Protein AF-A0A1M3QKT6-F1 (afdb_monomer)

Foldseek 3Di:
DPVVVVVVVVVVVVVVVVVVVVVVVVVVVVVVVVVVVVVVVVVVVVVVVVVVVVVPDDDPDPDWDKFKKKWKAFDQCPVDDDQQRIAMDDPPDDPVLRVVRRPDPDPVSNVVSCVVVQKDFDDWDWDQDPRGIMIITMIMHTDD

Secondary structure (DSSP, 8-state):
--HHHHHHHHHHHHHHHHHHHHHHHHHHHHHHHHHHHHHHHHHHHHHHHHHHHHHT----S---EEEEEEEEEETTGGGSS----EEEE-TTS-HHHHHHHHT-SSHHHHHHHHHHTT-EEEEEEEEE-SS-EEEEEEEEEEE-

pLDDT: mean 75.34, std 16.69, range [42.75, 96.06]

Mean predicted aligned error: 16.98 Å

Nearest PDB structures (foldseek):
  6s4l-assembly1_D  TM=6.767E-01  e=3.612E-03  Homo sapiens
  6s4l-assembly1_C  TM=7.226E-01  e=7.365E-03  Homo sapiens
  6s4l-assembly1_A  TM=6.780E-01  e=6.540E-03  Homo sapiens
  6s4l-assembly1_E  TM=5.971E-01  e=4.580E-03  Homo sapiens
  6qzl-assembly1_E  TM=7.008E-01  e=1.593E-02  Homo sapiens

Radius of gyration: 28.53 Å; Cα contacts (8 Å, |Δi|>4): 141; chains: 1; bounding box: 51×21×92 Å

Solvent-accessible surface area (backbone atoms only — not comparable to full-atom values): 8310 Å² total; per-residue (Å²): 132,63,71,69,58,58,52,51,54,51,52,53,52,54,52,54,52,53,54,50,52,52,52,52,51,53,51,54,51,53,51,52,53,52,52,53,53,50,54,53,52,54,55,52,53,52,55,53,52,54,53,54,65,64,67,73,63,81,77,88,64,77,91,73,42,72,49,64,34,40,38,41,38,47,78,44,55,85,86,58,95,62,90,66,54,32,45,60,53,44,94,88,55,54,70,67,55,40,54,50,34,33,68,42,91,48,71,68,58,31,51,49,57,42,37,76,74,56,39,41,84,75,50,75,48,75,49,80,56,97,72,35,41,41,36,45,36,36,29,38,29,82,44,137

Sequence (144 aa):
MNPSTAAYIIFRKIKSIIELKLKLLLFNMKKKIAIVALVAAVSVTVMFTLAQTAGNRTPASGNKKFVYALLYFHDQWDIIGRPQNMWVNSAYISDELKAKVKNCKDTDDALNALGAEGWELVSVINERTASGTEYDHYLKKAVN

Structure (mmCIF, N/CA/C/O backbone):
data_AF-A0A1M3QKT6-F1
#
_entry.id   AF-A0A1M3QKT6-F1
#
loop_
_atom_site.group_PDB
_atom_site.id
_atom_site.type_symbol
_atom_site.label_atom_id
_atom_site.label_alt_id
_atom_site.label_comp_id
_atom_site.label_asym_id
_atom_site.label_entity_id
_atom_site.label_seq_id
_atom_site.pdbx_PDB_ins_code
_atom_site.Cartn_x
_atom_site.Cartn_y
_atom_site.Cartn_z
_atom_site.occupancy
_atom_site.B_iso_or_equiv
_atom_site.auth_seq_id
_atom_site.auth_comp_id
_atom_site.auth_asym_id
_atom_site.auth_atom_id
_atom_site.pdbx_PDB_model_num
ATOM 1 N N . MET A 1 1 ? 21.428 3.597 -73.794 1.00 54.97 1 MET A N 1
ATOM 2 C CA . MET A 1 1 ? 20.411 3.985 -72.786 1.00 54.97 1 MET A CA 1
ATOM 3 C C . MET A 1 1 ? 20.698 5.418 -72.369 1.00 54.97 1 MET A C 1
ATOM 5 O O . MET A 1 1 ? 21.834 5.696 -72.016 1.00 54.97 1 MET A O 1
ATOM 9 N N . ASN A 1 2 ? 19.727 6.328 -72.481 1.00 56.00 2 ASN A N 1
ATOM 10 C CA . ASN A 1 2 ? 19.944 7.744 -72.176 1.00 56.00 2 ASN A CA 1
ATOM 11 C C . ASN A 1 2 ? 20.096 7.904 -70.643 1.00 56.00 2 ASN A C 1
ATOM 13 O O . ASN A 1 2 ? 19.234 7.394 -69.919 1.00 56.00 2 ASN A O 1
ATOM 17 N N . PRO A 1 3 ? 21.149 8.554 -70.110 1.00 58.31 3 PRO A N 1
ATOM 18 C CA . PRO A 1 3 ? 21.399 8.649 -68.662 1.00 58.31 3 PRO A CA 1
ATOM 19 C C . PRO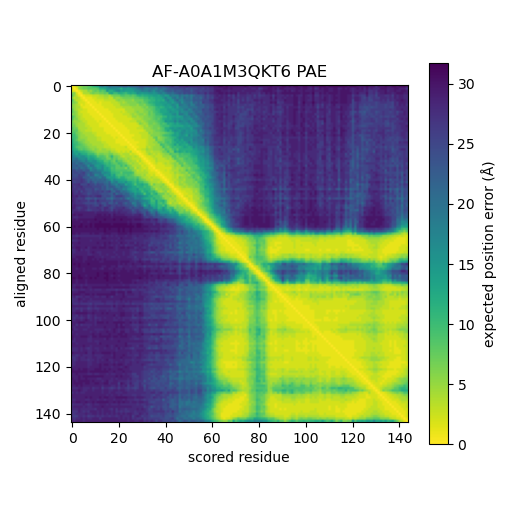 A 1 3 ? 20.219 9.236 -67.864 1.00 58.31 3 PRO A C 1
ATOM 21 O O . PRO A 1 3 ? 19.987 8.852 -66.718 1.00 58.31 3 PRO A O 1
ATOM 24 N N . SER A 1 4 ? 19.399 10.074 -68.503 1.00 66.31 4 SER A N 1
ATOM 25 C CA . SER A 1 4 ? 18.145 10.609 -67.952 1.00 66.31 4 SER A CA 1
ATOM 26 C C . SER A 1 4 ? 17.107 9.520 -67.611 1.00 66.31 4 SER A C 1
ATOM 28 O O . SER A 1 4 ? 16.436 9.591 -66.581 1.00 66.31 4 SER A O 1
ATOM 30 N N . THR A 1 5 ? 17.013 8.455 -68.413 1.00 70.56 5 THR A N 1
ATOM 31 C CA . THR A 1 5 ? 16.042 7.366 -68.209 1.00 70.56 5 THR A CA 1
ATOM 32 C C . THR A 1 5 ? 16.431 6.469 -67.031 1.00 70.56 5 THR A C 1
ATOM 34 O O . THR A 1 5 ? 15.567 6.049 -66.262 1.00 70.56 5 THR A O 1
ATOM 37 N N . ALA A 1 6 ? 17.728 6.208 -66.844 1.00 71.50 6 ALA A N 1
ATOM 38 C CA . ALA A 1 6 ? 18.227 5.424 -65.713 1.00 71.50 6 ALA A CA 1
ATOM 39 C C . ALA A 1 6 ? 18.028 6.167 -64.379 1.00 71.50 6 ALA A C 1
ATOM 41 O O . ALA A 1 6 ? 17.530 5.583 -63.415 1.00 71.50 6 ALA A O 1
ATOM 42 N N . ALA A 1 7 ? 18.322 7.472 -64.350 1.00 73.31 7 ALA A N 1
ATOM 43 C CA . ALA A 1 7 ? 18.084 8.324 -63.186 1.00 73.31 7 ALA A CA 1
ATOM 44 C C . ALA A 1 7 ? 16.591 8.394 -62.812 1.00 73.31 7 ALA A C 1
ATOM 46 O O . ALA A 1 7 ? 16.236 8.275 -61.639 1.00 73.31 7 ALA A O 1
ATOM 47 N N . TYR A 1 8 ? 15.706 8.493 -63.808 1.00 77.06 8 TYR A N 1
ATOM 48 C CA . TYR A 1 8 ? 14.257 8.489 -63.600 1.00 77.06 8 TYR A CA 1
ATOM 49 C C . TYR A 1 8 ? 13.743 7.172 -62.988 1.00 77.06 8 TYR A C 1
ATOM 51 O O . TYR A 1 8 ? 12.930 7.187 -62.060 1.00 77.06 8 TYR A O 1
ATOM 59 N N . ILE A 1 9 ? 14.251 6.023 -63.449 1.00 78.56 9 ILE A N 1
ATOM 60 C CA . ILE A 1 9 ? 13.884 4.703 -62.905 1.00 78.56 9 ILE A CA 1
ATOM 61 C C . ILE A 1 9 ? 14.340 4.563 -61.446 1.00 78.56 9 ILE A C 1
ATOM 63 O O . ILE A 1 9 ? 13.577 4.073 -60.608 1.00 78.56 9 ILE A O 1
ATOM 67 N N . ILE A 1 10 ? 15.556 5.015 -61.124 1.00 78.75 10 ILE A N 1
ATOM 68 C CA . ILE A 1 10 ? 16.100 4.981 -59.759 1.00 78.75 10 ILE A CA 1
ATOM 69 C C . ILE A 1 10 ? 15.277 5.884 -58.834 1.00 78.75 10 ILE A C 1
ATOM 71 O O . ILE A 1 10 ? 14.838 5.434 -57.775 1.00 78.75 10 ILE A O 1
ATOM 75 N N . PHE A 1 11 ? 14.980 7.114 -59.258 1.00 80.94 11 PHE A N 1
ATOM 76 C CA . PHE A 1 11 ? 14.155 8.048 -58.491 1.00 80.94 11 PHE A CA 1
ATOM 77 C C . PHE A 1 11 ? 12.760 7.477 -58.197 1.00 80.94 11 PHE A C 1
ATOM 79 O O . PHE A 1 11 ? 12.291 7.519 -57.057 1.00 80.94 11 PHE A O 1
ATOM 86 N N . ARG A 1 12 ? 12.115 6.857 -59.194 1.00 83.62 12 ARG A N 1
ATOM 87 C CA . ARG A 1 12 ? 10.798 6.228 -59.023 1.00 83.62 12 ARG A CA 1
ATOM 88 C C . ARG A 1 12 ? 10.837 5.062 -58.028 1.00 83.62 12 ARG A C 1
ATOM 90 O O . ARG A 1 12 ? 9.927 4.936 -57.208 1.00 83.62 12 ARG A O 1
ATOM 97 N N . LYS A 1 13 ? 11.891 4.237 -58.061 1.00 78.94 13 LYS A N 1
ATOM 98 C CA . LYS A 1 13 ? 12.080 3.138 -57.099 1.00 78.94 13 LYS A CA 1
ATOM 99 C C . LYS A 1 13 ? 12.302 3.654 -55.677 1.00 78.94 13 LYS A C 1
ATOM 101 O O . LYS A 1 13 ? 11.659 3.156 -54.756 1.00 78.94 13 LYS A O 1
ATOM 106 N N . ILE A 1 14 ? 13.145 4.671 -55.499 1.00 81.25 14 ILE A N 1
ATOM 107 C CA . ILE A 1 14 ? 13.402 5.283 -54.187 1.00 81.25 14 ILE A CA 1
ATOM 108 C C . ILE A 1 14 ? 12.110 5.873 -53.612 1.00 81.25 14 ILE A C 1
ATOM 110 O O . ILE A 1 14 ? 11.758 5.575 -52.470 1.00 81.25 14 ILE A O 1
ATOM 114 N N . LYS A 1 15 ? 11.349 6.623 -54.419 1.00 84.81 15 LYS A N 1
ATOM 115 C CA . LYS A 1 15 ? 10.050 7.175 -54.014 1.00 84.81 15 LYS A CA 1
ATOM 116 C C . LYS A 1 15 ? 9.079 6.079 -53.557 1.00 84.81 15 LYS A C 1
ATO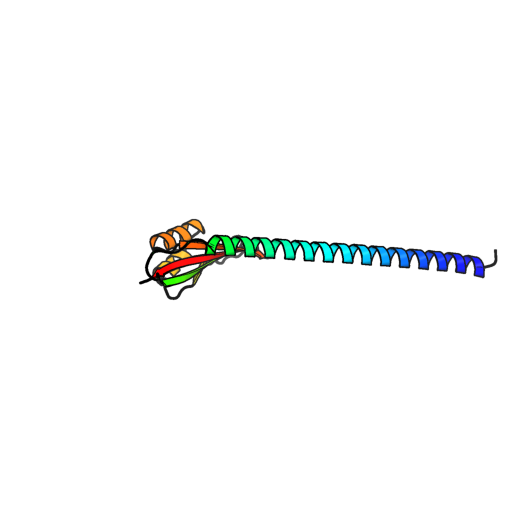M 118 O O . LYS A 1 15 ? 8.494 6.192 -52.483 1.00 84.81 15 LYS A O 1
ATOM 123 N N . SER A 1 16 ? 8.968 4.987 -54.317 1.00 81.56 16 SER A N 1
ATOM 124 C CA . SER A 1 16 ? 8.095 3.859 -53.967 1.00 81.56 16 SER A CA 1
ATOM 125 C C . SER A 1 16 ? 8.491 3.175 -52.652 1.00 81.56 16 SER A C 1
ATOM 127 O O . SER A 1 16 ? 7.615 2.753 -51.898 1.00 81.56 16 SER A O 1
ATOM 129 N N . ILE A 1 17 ? 9.790 3.057 -52.358 1.00 83.75 17 ILE A N 1
ATOM 130 C CA . ILE A 1 17 ? 10.283 2.455 -51.109 1.00 83.75 17 ILE A CA 1
ATOM 131 C C . ILE A 1 17 ? 9.961 3.354 -49.909 1.00 83.75 17 ILE A C 1
ATOM 133 O O . ILE A 1 17 ? 9.546 2.855 -48.861 1.00 83.75 17 ILE A O 1
ATOM 137 N N . ILE A 1 18 ? 10.120 4.672 -50.057 1.00 81.31 18 ILE A N 1
ATOM 138 C CA . ILE A 1 18 ? 9.806 5.645 -49.002 1.00 81.31 18 ILE A CA 1
ATOM 139 C C . ILE A 1 18 ? 8.304 5.632 -48.691 1.00 81.31 18 ILE A C 1
ATOM 141 O O . ILE A 1 18 ? 7.923 5.537 -47.524 1.00 81.31 18 ILE A O 1
ATOM 145 N N . GLU A 1 19 ? 7.449 5.645 -49.717 1.00 84.31 19 GLU A N 1
ATOM 146 C CA . GLU A 1 19 ? 5.993 5.578 -49.536 1.00 84.31 19 GLU A CA 1
ATOM 147 C C . GLU A 1 19 ? 5.550 4.282 -48.841 1.00 84.31 19 GLU A C 1
ATOM 149 O O . GLU A 1 19 ? 4.686 4.314 -47.961 1.00 84.31 19 GLU A O 1
ATOM 154 N N . LEU A 1 20 ? 6.163 3.142 -49.182 1.00 83.06 20 LEU A N 1
ATOM 155 C CA . LEU A 1 20 ? 5.863 1.861 -48.541 1.00 83.06 20 LEU A CA 1
ATOM 156 C C . LEU A 1 20 ? 6.270 1.858 -47.060 1.00 83.06 20 LEU A C 1
ATOM 158 O O . LEU A 1 20 ? 5.484 1.433 -46.211 1.00 83.06 20 LEU A O 1
ATOM 162 N N . LYS A 1 21 ? 7.462 2.377 -46.732 1.00 77.56 21 LYS A N 1
ATOM 163 C CA . LYS A 1 21 ? 7.931 2.495 -45.341 1.00 77.56 21 LYS A CA 1
ATOM 164 C C . LYS A 1 21 ? 7.032 3.414 -44.513 1.00 77.56 21 LYS A C 1
ATOM 166 O O . LYS A 1 21 ? 6.694 3.061 -43.385 1.00 77.56 21 LYS A O 1
ATOM 171 N N . LEU A 1 22 ? 6.596 4.542 -45.074 1.00 77.44 22 LEU A N 1
ATOM 172 C CA . LEU A 1 22 ? 5.698 5.477 -44.394 1.00 77.44 22 LEU A CA 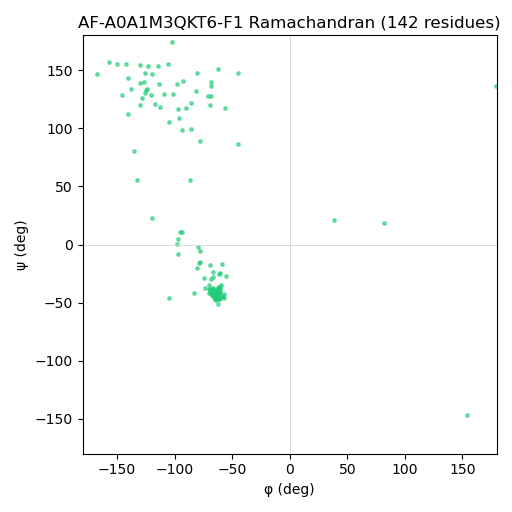1
ATOM 173 C C . LEU A 1 22 ? 4.323 4.847 -44.119 1.00 77.44 22 LEU A C 1
ATOM 175 O O . LEU A 1 22 ? 3.809 4.951 -43.006 1.00 77.44 22 LEU A O 1
ATOM 179 N N . LYS A 1 23 ? 3.752 4.128 -45.096 1.00 79.06 23 LYS A N 1
ATOM 180 C CA . LYS A 1 23 ? 2.486 3.397 -44.918 1.00 79.06 23 LYS A CA 1
ATOM 181 C C . L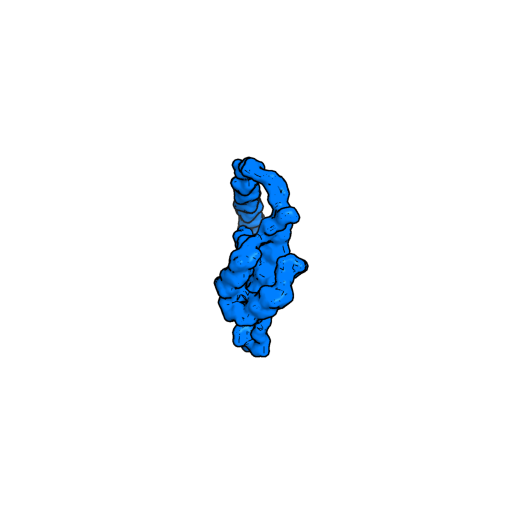YS A 1 23 ? 2.592 2.317 -43.841 1.00 79.06 23 LYS A C 1
ATOM 183 O O . LYS A 1 23 ? 1.682 2.196 -43.022 1.00 79.06 23 LYS A O 1
ATOM 188 N N . LEU A 1 24 ? 3.698 1.573 -43.805 1.00 70.88 24 LEU A N 1
ATOM 189 C CA . LEU A 1 24 ? 3.933 0.539 -42.795 1.00 70.88 24 LEU A CA 1
ATOM 190 C C . LEU A 1 24 ? 4.059 1.141 -41.385 1.00 70.88 24 LEU A C 1
ATOM 192 O O . LEU A 1 24 ? 3.502 0.606 -40.427 1.00 70.88 24 LEU A O 1
ATOM 196 N N . LEU A 1 25 ? 4.739 2.284 -41.265 1.00 68.69 25 LEU A N 1
ATOM 197 C CA . LEU A 1 25 ? 4.897 2.999 -40.001 1.00 68.69 25 LEU A CA 1
ATOM 198 C C . LEU A 1 25 ? 3.550 3.525 -39.480 1.00 68.69 25 LEU A C 1
ATOM 200 O O . LEU A 1 25 ? 3.199 3.282 -38.326 1.00 68.69 25 LEU A O 1
ATOM 204 N N . LEU A 1 26 ? 2.753 4.151 -40.351 1.00 68.62 26 LEU A N 1
ATOM 205 C CA . LEU A 1 26 ? 1.402 4.620 -40.028 1.00 68.62 26 LEU A CA 1
ATOM 206 C C . LEU A 1 26 ? 0.466 3.468 -39.641 1.00 68.62 26 LEU A C 1
ATOM 208 O O . LEU A 1 26 ? -0.323 3.599 -38.706 1.00 68.62 26 LEU A O 1
ATOM 212 N N . PHE A 1 27 ? 0.559 2.327 -40.325 1.00 71.00 27 PHE A N 1
ATOM 213 C CA . PHE A 1 27 ? -0.221 1.134 -40.000 1.00 71.00 27 PHE A CA 1
ATOM 214 C C . PHE A 1 27 ? 0.135 0.575 -38.615 1.00 71.00 27 PHE A C 1
ATOM 216 O O . PHE A 1 27 ? -0.756 0.280 -37.817 1.00 71.00 27 PHE A O 1
ATOM 223 N N . ASN A 1 28 ? 1.429 0.505 -38.293 1.00 68.25 28 ASN A N 1
ATOM 224 C CA . ASN A 1 28 ? 1.901 0.060 -36.983 1.00 68.25 28 ASN A CA 1
ATOM 225 C C . ASN A 1 28 ? 1.509 1.036 -35.862 1.00 68.25 28 ASN A C 1
ATOM 227 O O . ASN A 1 28 ? 1.122 0.591 -34.783 1.00 68.25 28 ASN A O 1
ATOM 231 N N . MET A 1 29 ? 1.541 2.349 -36.112 1.00 66.69 29 MET A N 1
ATOM 232 C CA . MET A 1 29 ? 1.061 3.353 -35.155 1.00 66.69 29 MET A CA 1
ATOM 233 C C . MET A 1 29 ? -0.444 3.226 -34.896 1.00 66.69 29 MET A C 1
ATOM 235 O O . MET A 1 29 ? -0.856 3.188 -33.738 1.00 66.69 29 MET A O 1
ATOM 239 N N . LYS A 1 30 ? -1.267 3.084 -35.945 1.00 70.88 30 LYS A N 1
ATOM 240 C CA . LYS A 1 30 ? -2.723 2.900 -35.803 1.00 70.88 30 LYS A CA 1
ATOM 241 C C . LYS A 1 30 ? -3.073 1.639 -35.009 1.00 70.88 30 LYS A C 1
ATOM 243 O O . LYS A 1 30 ? -3.944 1.694 -34.147 1.00 70.88 30 LYS A O 1
ATOM 248 N N . LYS A 1 31 ? -2.363 0.528 -35.245 1.00 63.09 31 LYS A N 1
ATOM 249 C CA . LYS A 1 31 ? -2.527 -0.710 -34.465 1.00 63.09 31 LYS A CA 1
ATOM 250 C C . LYS A 1 31 ? -2.204 -0.513 -32.985 1.00 63.09 31 LYS A C 1
ATOM 252 O O . LYS A 1 31 ? -2.978 -0.949 -32.142 1.00 63.09 31 LYS A O 1
ATOM 257 N N . LYS A 1 32 ? -1.094 0.161 -32.665 1.00 59.69 32 LYS A N 1
ATOM 258 C CA . LYS A 1 32 ? -0.708 0.438 -31.272 1.00 59.69 32 LYS A CA 1
ATOM 259 C C . LYS A 1 32 ? -1.747 1.299 -30.552 1.00 59.69 32 LYS A C 1
ATOM 261 O O . LYS A 1 32 ? -2.130 0.961 -29.439 1.00 59.69 32 LYS A O 1
ATOM 266 N N . ILE A 1 33 ? -2.249 2.351 -31.202 1.00 61.59 33 ILE A N 1
ATOM 267 C CA . ILE A 1 33 ? -3.297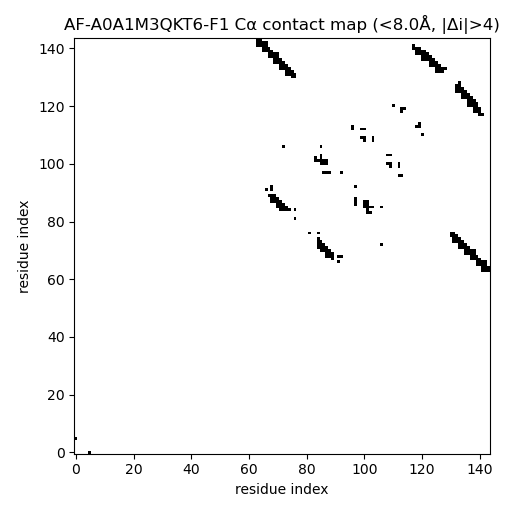 3.220 -30.639 1.00 61.59 33 ILE A CA 1
ATOM 268 C C . ILE A 1 33 ? -4.587 2.428 -30.383 1.00 61.59 33 ILE A C 1
ATOM 270 O O . ILE A 1 33 ? -5.174 2.551 -29.312 1.00 61.59 33 ILE A O 1
ATOM 274 N N . ALA A 1 34 ? -5.002 1.574 -31.325 1.00 54.34 34 ALA A N 1
ATOM 275 C CA . ALA A 1 34 ? -6.197 0.746 -31.164 1.00 54.34 34 ALA A CA 1
ATOM 276 C C . ALA A 1 34 ? -6.081 -0.240 -29.987 1.00 54.34 34 ALA A C 1
ATOM 278 O O . ALA A 1 34 ? -7.040 -0.414 -29.240 1.00 54.34 34 ALA A O 1
ATOM 279 N N . ILE A 1 35 ? -4.905 -0.845 -29.787 1.00 55.97 35 ILE A N 1
ATOM 280 C CA . ILE A 1 35 ? -4.653 -1.755 -28.659 1.00 55.97 35 ILE A CA 1
ATOM 281 C C . ILE A 1 35 ? -4.716 -0.999 -27.325 1.00 55.97 35 ILE A C 1
ATOM 283 O O . ILE A 1 35 ? -5.374 -1.463 -26.400 1.00 55.97 35 ILE A O 1
ATOM 287 N N . VAL A 1 36 ? -4.094 0.182 -27.231 1.00 52.81 36 VAL A N 1
ATOM 288 C CA . VAL A 1 36 ? -4.134 1.008 -26.009 1.00 52.81 36 VAL A CA 1
ATOM 289 C C . VAL A 1 36 ? -5.566 1.441 -25.675 1.00 52.81 36 VAL A C 1
ATOM 291 O O . VAL A 1 36 ? -5.978 1.344 -24.521 1.00 52.81 36 VAL A O 1
ATOM 294 N N . ALA A 1 37 ? -6.354 1.847 -26.675 1.00 52.22 37 ALA A N 1
ATOM 295 C CA . ALA A 1 37 ? -7.757 2.214 -26.478 1.00 52.22 37 ALA A CA 1
ATOM 296 C C . ALA A 1 37 ? -8.617 1.028 -26.004 1.00 52.22 37 ALA A C 1
ATOM 298 O O . ALA A 1 37 ? -9.472 1.196 -25.136 1.00 52.22 37 ALA A O 1
ATOM 299 N N . LEU A 1 38 ? -8.369 -0.175 -26.532 1.00 49.06 38 LEU A N 1
ATOM 300 C CA . LEU A 1 38 ? -9.089 -1.382 -26.129 1.00 49.06 38 LEU A CA 1
ATOM 301 C C . LEU A 1 38 ? -8.766 -1.785 -24.683 1.00 49.06 38 LEU A C 1
ATOM 303 O O . LEU A 1 38 ? -9.680 -2.091 -23.922 1.00 49.06 38 LEU A O 1
ATOM 307 N N . VAL A 1 39 ? -7.491 -1.736 -24.281 1.00 49.97 39 VAL A N 1
ATOM 308 C CA . VAL A 1 39 ? -7.075 -2.035 -22.899 1.00 4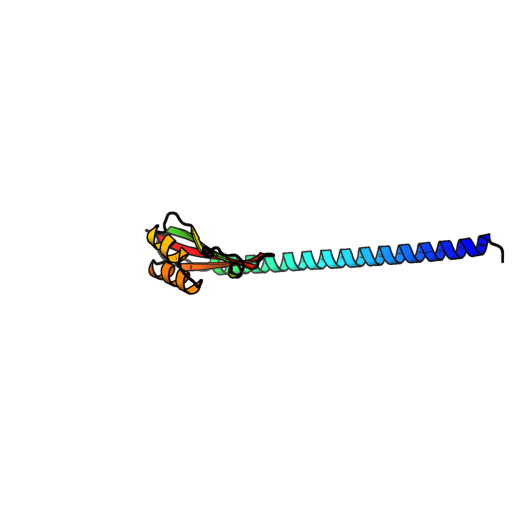9.97 39 VAL A CA 1
ATOM 309 C C . VAL A 1 39 ? -7.686 -1.031 -21.917 1.00 49.97 39 VAL A C 1
ATOM 311 O O . VAL A 1 39 ? -8.211 -1.436 -20.883 1.00 49.97 39 VAL A O 1
ATOM 314 N N . ALA A 1 40 ? -7.703 0.261 -22.259 1.00 47.78 40 ALA A N 1
ATOM 315 C CA . ALA A 1 40 ? -8.336 1.282 -21.427 1.00 47.78 40 ALA A CA 1
ATOM 316 C C . ALA A 1 40 ? -9.850 1.047 -21.259 1.00 47.78 40 ALA A C 1
ATOM 318 O O . ALA A 1 40 ? -10.366 1.145 -20.147 1.00 47.78 40 ALA A O 1
ATOM 319 N N . ALA A 1 41 ? -10.558 0.687 -22.335 1.00 49.62 41 ALA A N 1
ATOM 320 C CA . ALA A 1 41 ? -11.994 0.416 -22.280 1.00 49.62 41 ALA A CA 1
ATOM 321 C C . ALA A 1 41 ? -12.327 -0.804 -21.402 1.00 49.62 41 ALA A C 1
ATOM 323 O O . ALA A 1 41 ? -13.236 -0.730 -20.575 1.00 49.62 41 ALA A O 1
ATOM 324 N N . VAL A 1 42 ? -11.560 -1.894 -21.525 1.00 56.25 42 VAL A N 1
ATOM 325 C CA . VAL A 1 42 ? -11.754 -3.108 -20.712 1.00 56.25 42 VAL A CA 1
ATOM 326 C C . VAL A 1 42 ? -11.526 -2.817 -19.223 1.00 56.25 42 VAL A C 1
ATOM 328 O O . VAL A 1 42 ? -12.342 -3.227 -18.397 1.00 56.25 42 VAL A O 1
ATOM 331 N N . SER A 1 43 ? -10.493 -2.046 -18.868 1.00 45.88 43 SER A N 1
ATOM 332 C CA . SER A 1 43 ? -10.226 -1.663 -17.473 1.00 45.88 43 SER A CA 1
ATOM 333 C C . SER A 1 43 ? -11.356 -0.829 -16.854 1.00 45.88 43 SER A C 1
ATOM 335 O O . SER A 1 43 ? -11.719 -1.042 -15.696 1.00 45.88 43 SER A O 1
ATOM 337 N N . VAL A 1 44 ? -11.964 0.083 -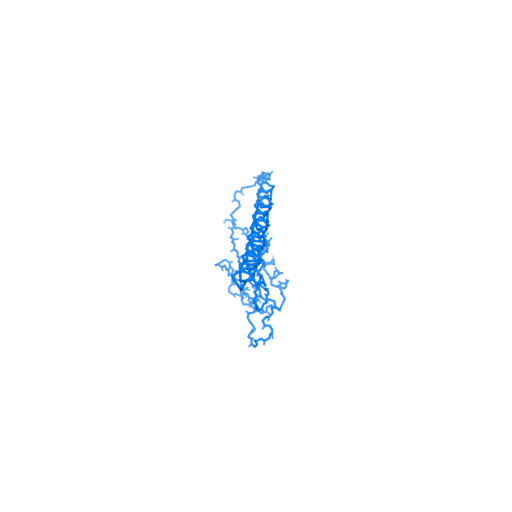17.622 1.00 57.59 44 VAL A N 1
ATOM 338 C CA . VAL A 1 44 ? -13.086 0.914 -17.150 1.00 57.59 44 VAL A CA 1
ATOM 339 C C . VAL A 1 44 ? -14.345 0.073 -16.910 1.00 57.59 44 VAL A C 1
ATOM 341 O O . VAL A 1 44 ? -15.021 0.254 -15.895 1.00 57.59 44 VAL A O 1
ATOM 344 N N . THR A 1 45 ? -14.651 -0.887 -17.787 1.00 53.75 45 THR A N 1
ATOM 345 C CA . THR A 1 45 ? -15.819 -1.770 -17.620 1.00 53.75 45 THR A CA 1
ATOM 346 C C . THR A 1 45 ? -15.677 -2.702 -16.414 1.00 53.75 45 THR A C 1
ATOM 348 O O . THR A 1 45 ? -16.648 -2.904 -15.677 1.00 53.75 45 THR A O 1
ATOM 351 N N . VAL A 1 46 ? -14.474 -3.234 -16.166 1.00 53.97 46 VAL A N 1
ATOM 352 C CA . VAL A 1 46 ? -14.202 -4.081 -14.993 1.00 53.97 46 VAL A CA 1
ATOM 353 C C . VAL A 1 46 ? -14.387 -3.278 -13.702 1.00 53.97 46 VAL A C 1
ATOM 355 O O . VAL A 1 46 ? -15.130 -3.715 -12.823 1.00 53.97 46 VAL A O 1
ATOM 358 N N . MET A 1 47 ? -13.825 -2.067 -13.608 1.00 55.97 47 MET A N 1
ATOM 359 C CA . MET A 1 47 ? -13.984 -1.227 -12.413 1.00 55.97 47 MET A CA 1
ATOM 360 C C . MET A 1 47 ? -15.443 -0.821 -12.149 1.00 55.97 47 MET A C 1
ATOM 362 O O . MET A 1 47 ? -15.891 -0.851 -11.003 1.00 55.97 47 MET A O 1
ATOM 366 N N . PHE A 1 48 ? -16.218 -0.510 -13.193 1.00 54.69 48 PHE A N 1
ATOM 367 C CA . PHE A 1 48 ? -17.632 -0.151 -13.044 1.00 54.69 48 PHE A CA 1
ATOM 368 C C . PHE A 1 48 ? -18.498 -1.329 -12.563 1.00 54.69 48 PHE A C 1
ATOM 370 O O . PHE A 1 48 ? -19.377 -1.152 -11.720 1.00 54.69 48 PHE A O 1
ATOM 377 N N . THR A 1 49 ? -18.215 -2.549 -13.030 1.00 55.47 49 THR A N 1
ATOM 378 C CA . THR A 1 49 ? -18.966 -3.755 -12.632 1.00 55.47 49 THR A CA 1
ATOM 379 C C . THR A 1 49 ? -18.683 -4.152 -11.177 1.00 55.47 49 THR A C 1
ATOM 381 O O . THR A 1 49 ? -19.606 -4.514 -10.438 1.00 55.47 49 THR A O 1
ATOM 384 N N . LEU A 1 50 ? -17.430 -4.021 -10.717 1.00 55.41 50 LEU A N 1
ATOM 385 C CA . LEU A 1 50 ? -17.096 -4.220 -9.300 1.00 55.41 50 LEU A CA 1
ATOM 386 C C . LEU A 1 50 ? -17.773 -3.173 -8.400 1.00 55.41 50 LEU A C 1
ATOM 388 O O . LEU A 1 50 ? -18.305 -3.529 -7.348 1.00 55.41 50 LEU A O 1
ATOM 392 N N . ALA A 1 51 ? -17.823 -1.908 -8.831 1.00 54.84 51 ALA A N 1
ATOM 393 C CA . ALA A 1 51 ? -18.475 -0.837 -8.078 1.00 54.84 51 ALA A CA 1
ATOM 394 C C . ALA A 1 51 ? -19.990 -1.070 -7.906 1.00 54.84 51 ALA A C 1
ATOM 396 O O . ALA A 1 51 ? -20.526 -0.872 -6.815 1.00 54.84 51 ALA A O 1
ATOM 397 N N . GLN A 1 52 ? -20.681 -1.557 -8.943 1.00 53.53 52 GLN A N 1
ATOM 398 C CA . GLN A 1 52 ? -22.112 -1.880 -8.854 1.00 53.53 52 GLN A CA 1
ATOM 399 C C . GLN A 1 52 ? -22.397 -3.108 -7.979 1.00 53.53 52 GLN A C 1
ATOM 401 O O . GLN A 1 52 ? -23.381 -3.129 -7.240 1.00 53.53 52 GLN A O 1
ATOM 406 N N . THR A 1 53 ? -21.511 -4.108 -7.996 1.00 54.38 53 THR A N 1
ATOM 407 C CA . THR A 1 53 ? -21.648 -5.311 -7.155 1.00 54.38 53 THR A CA 1
ATOM 408 C C . THR A 1 53 ? -21.458 -4.993 -5.664 1.00 54.38 53 THR A C 1
ATOM 410 O O . THR A 1 53 ? -22.085 -5.621 -4.811 1.00 54.38 53 THR A O 1
ATOM 413 N N . ALA A 1 54 ? -20.657 -3.975 -5.331 1.00 53.47 54 ALA A N 1
ATOM 414 C CA . ALA A 1 54 ? -20.507 -3.481 -3.962 1.00 53.47 54 ALA A CA 1
ATOM 415 C C . ALA A 1 54 ? -21.715 -2.651 -3.474 1.00 53.47 54 ALA A C 1
ATOM 417 O O . ALA A 1 54 ? -22.008 -2.650 -2.278 1.00 53.47 54 ALA A O 1
ATOM 418 N N . GLY A 1 55 ? -22.439 -1.982 -4.382 1.00 46.09 55 GLY A N 1
ATOM 419 C CA . GLY A 1 55 ? -23.571 -1.102 -4.060 1.00 46.09 55 GLY A CA 1
ATOM 420 C C . GLY A 1 55 ? -24.896 -1.806 -3.735 1.00 46.09 55 GLY A C 1
ATOM 421 O O . GLY A 1 55 ? -25.781 -1.183 -3.160 1.00 46.09 55 GLY A O 1
ATOM 422 N N . ASN A 1 56 ? -25.036 -3.100 -4.050 1.00 47.09 56 ASN A N 1
ATOM 423 C CA . ASN A 1 56 ? -26.289 -3.853 -3.870 1.00 47.09 56 ASN A CA 1
ATOM 424 C C . ASN A 1 56 ? -26.403 -4.611 -2.532 1.00 47.09 56 ASN A C 1
ATOM 426 O O . ASN A 1 56 ? -27.312 -5.420 -2.345 1.00 47.09 56 ASN A O 1
ATOM 430 N N . ARG A 1 57 ? -25.497 -4.362 -1.579 1.00 49.56 57 ARG A N 1
ATOM 431 C CA . ARG A 1 57 ? -25.642 -4.832 -0.196 1.00 49.56 57 ARG A CA 1
ATOM 432 C C . ARG A 1 57 ? -26.295 -3.732 0.631 1.00 49.56 57 ARG A C 1
ATOM 434 O O . ARG A 1 57 ? -25.617 -2.818 1.084 1.00 49.56 57 ARG A O 1
ATOM 441 N N . THR A 1 58 ? -27.602 -3.827 0.843 1.00 49.34 58 THR A N 1
ATOM 442 C CA . THR A 1 58 ? -28.333 -2.992 1.803 1.00 49.34 58 THR A CA 1
ATOM 443 C C . THR A 1 58 ? -27.708 -3.152 3.196 1.00 49.34 58 THR A C 1
ATOM 445 O O . THR A 1 58 ? -27.741 -4.265 3.730 1.00 49.34 58 THR A O 1
ATOM 448 N N . PRO A 1 59 ? -27.141 -2.111 3.836 1.00 45.75 59 PRO A N 1
ATOM 449 C CA . PRO A 1 59 ? -26.693 -2.240 5.210 1.00 45.75 59 PRO A CA 1
ATOM 450 C C . PRO A 1 59 ? -27.880 -1.962 6.133 1.00 45.75 59 PRO A C 1
ATOM 452 O O . PRO A 1 59 ? -28.223 -0.820 6.424 1.00 45.75 59 PRO A O 1
ATOM 455 N N . ALA A 1 60 ? -28.508 -3.026 6.623 1.00 56.78 60 ALA A N 1
ATOM 456 C CA . ALA A 1 60 ? -29.264 -2.955 7.864 1.00 56.78 60 ALA A CA 1
ATOM 457 C C . ALA A 1 60 ? -28.266 -2.988 9.033 1.00 56.78 60 ALA A C 1
ATOM 459 O O . ALA A 1 60 ? -27.899 -4.064 9.487 1.00 56.78 60 ALA A O 1
ATOM 460 N N . SER A 1 61 ? -27.767 -1.833 9.478 1.00 45.56 61 SER A N 1
ATOM 461 C CA . SER A 1 61 ? -27.140 -1.621 10.798 1.00 45.56 61 SER A CA 1
ATOM 462 C C . SER A 1 61 ? -26.684 -0.162 10.874 1.00 45.56 61 SER A C 1
ATOM 464 O O . SER A 1 61 ? -26.149 0.340 9.890 1.00 45.56 61 SER A O 1
ATOM 466 N N . GLY A 1 62 ? -26.921 0.522 12.000 1.00 55.72 62 GLY A N 1
ATOM 467 C CA . GLY A 1 62 ? -26.680 1.961 12.180 1.00 55.72 62 GLY A CA 1
ATOM 468 C C . GLY A 1 62 ? -25.333 2.450 11.641 1.00 55.72 62 GLY A C 1
ATOM 469 O O . GLY A 1 62 ? -24.362 1.703 11.651 1.00 55.72 62 GLY A O 1
ATOM 470 N N . ASN A 1 63 ? -25.304 3.697 11.153 1.00 63.09 63 ASN A N 1
ATOM 471 C CA . ASN A 1 63 ? -24.173 4.346 10.475 1.00 63.09 63 ASN A CA 1
ATOM 472 C C . ASN A 1 63 ? -22.827 4.125 11.190 1.00 63.09 63 ASN A C 1
ATOM 474 O O . ASN A 1 63 ? -22.391 4.958 11.984 1.00 63.09 63 ASN A O 1
ATOM 478 N N . LYS A 1 64 ? -22.150 3.017 10.882 1.00 76.56 64 LYS A N 1
ATOM 479 C CA . LYS A 1 64 ? -20.784 2.761 11.328 1.00 76.56 64 LYS A CA 1
ATOM 480 C C . LYS A 1 64 ? -19.878 3.736 10.595 1.00 76.56 64 LYS A C 1
ATOM 482 O O . LYS A 1 64 ? -19.838 3.748 9.363 1.00 76.56 64 LYS A O 1
ATOM 487 N N . LYS A 1 65 ? -19.174 4.569 11.352 1.00 87.94 65 LYS A N 1
ATOM 488 C CA . LYS A 1 65 ? -18.117 5.419 10.814 1.00 87.94 65 LYS A CA 1
ATOM 489 C C . LYS A 1 65 ? -16.859 4.570 10.660 1.00 87.94 65 LYS A C 1
ATOM 491 O O . LYS A 1 65 ? -16.627 3.641 11.430 1.00 87.94 65 LYS A O 1
ATOM 496 N N . PHE A 1 66 ? -16.050 4.883 9.659 1.00 92.38 66 PHE A N 1
ATOM 497 C CA . PHE A 1 66 ? -14.794 4.187 9.405 1.00 92.38 66 PHE A CA 1
ATOM 498 C C . PHE A 1 66 ? -13.656 5.195 9.326 1.00 92.38 66 PHE A C 1
ATOM 500 O O . PHE A 1 66 ? -13.813 6.269 8.744 1.00 92.38 66 PHE A O 1
ATOM 507 N N . VAL A 1 67 ? -12.516 4.825 9.897 1.00 93.12 67 VAL A N 1
ATOM 508 C CA . VAL A 1 67 ? -11.231 5.496 9.685 1.00 93.12 67 VAL A CA 1
ATOM 509 C C . VAL A 1 67 ? -10.362 4.632 8.789 1.00 93.12 67 VAL A C 1
ATOM 511 O O . VAL A 1 67 ? -10.548 3.416 8.733 1.00 93.12 67 VAL A O 1
ATOM 514 N N . TYR A 1 68 ? -9.417 5.259 8.095 1.00 94.00 68 TYR A N 1
ATOM 515 C CA . TYR A 1 68 ? -8.591 4.603 7.088 1.00 94.00 68 TYR A CA 1
ATOM 516 C C . TYR A 1 68 ? -7.103 4.738 7.411 1.00 94.00 68 TYR A C 1
ATOM 518 O O . TYR A 1 68 ? -6.676 5.674 8.099 1.00 94.00 68 TYR A O 1
ATOM 526 N N . ALA A 1 69 ? -6.328 3.780 6.916 1.00 93.75 69 ALA A N 1
ATOM 527 C CA . ALA A 1 69 ? -4.878 3.779 6.983 1.00 93.75 69 ALA A CA 1
ATOM 528 C C . ALA A 1 69 ? -4.288 3.221 5.688 1.00 93.75 69 ALA A C 1
ATOM 530 O O . ALA A 1 69 ? -4.937 2.445 4.984 1.00 93.75 69 ALA A O 1
ATOM 531 N N . LEU A 1 70 ? -3.050 3.610 5.402 1.00 93.31 70 LEU A N 1
ATOM 532 C CA . LEU A 1 70 ? -2.251 3.057 4.314 1.00 93.31 70 LEU A CA 1
ATOM 533 C C . LEU A 1 70 ? -1.021 2.382 4.908 1.00 93.31 70 LEU A C 1
ATOM 535 O O . LEU A 1 70 ? -0.240 3.058 5.577 1.00 93.31 70 LEU A O 1
ATOM 539 N N . LEU A 1 71 ? -0.855 1.085 4.663 1.00 92.25 71 LEU A N 1
ATOM 540 C CA . LEU A 1 71 ? 0.394 0.364 4.889 1.00 92.25 71 LEU A CA 1
ATOM 541 C C . LEU A 1 71 ? 1.145 0.289 3.558 1.00 92.25 71 LEU A C 1
ATOM 543 O O . LEU A 1 71 ? 0.667 -0.329 2.608 1.00 92.25 71 LEU A O 1
ATOM 547 N N . TYR A 1 72 ? 2.315 0.909 3.516 1.00 90.12 72 TYR A N 1
ATOM 548 C CA . TYR A 1 72 ? 3.209 0.891 2.366 1.00 90.12 72 TYR A CA 1
ATOM 549 C C . TYR A 1 72 ? 4.296 -0.166 2.562 1.00 90.12 72 TYR A C 1
ATOM 551 O O . TYR A 1 72 ? 4.870 -0.263 3.653 1.00 90.12 72 TYR A O 1
ATOM 559 N N . PHE A 1 73 ? 4.600 -0.913 1.501 1.00 87.00 73 PHE A N 1
ATOM 560 C CA . PHE A 1 73 ? 5.696 -1.878 1.437 1.00 87.00 73 PHE A CA 1
ATOM 561 C C . PHE A 1 73 ? 6.401 -1.849 0.071 1.00 87.00 73 PHE A C 1
ATOM 563 O O . PHE A 1 73 ? 5.742 -1.713 -0.955 1.00 87.00 73 PHE A O 1
ATOM 570 N N . HIS A 1 74 ? 7.725 -2.031 0.043 1.00 82.75 74 HIS A N 1
ATOM 571 C CA . HIS A 1 74 ? 8.507 -2.150 -1.195 1.00 82.75 74 HIS A CA 1
ATOM 572 C C . HIS A 1 74 ? 9.393 -3.415 -1.163 1.00 82.75 74 HIS A C 1
ATOM 574 O O . HIS A 1 74 ? 10.198 -3.581 -0.248 1.00 82.75 74 HIS A O 1
ATOM 580 N N . ASP A 1 75 ? 9.289 -4.285 -2.178 1.00 74.88 75 ASP A N 1
ATOM 581 C CA . ASP A 1 75 ? 9.830 -5.666 -2.157 1.00 74.88 75 ASP A CA 1
ATOM 582 C C . ASP A 1 75 ? 11.335 -5.837 -2.453 1.00 74.88 75 ASP A C 1
ATOM 584 O O . ASP A 1 75 ? 11.898 -6.872 -2.110 1.00 74.88 75 ASP A O 1
ATOM 588 N N . GLN A 1 76 ? 11.999 -4.873 -3.100 1.00 62.09 76 GLN A N 1
ATOM 589 C CA . GLN A 1 76 ? 13.399 -5.019 -3.545 1.00 62.09 76 GLN A CA 1
ATOM 590 C C . GLN A 1 76 ? 14.402 -4.007 -2.957 1.00 62.09 76 GLN A C 1
ATOM 592 O O . GLN A 1 76 ? 15.483 -3.806 -3.517 1.00 62.09 76 GLN A O 1
ATOM 597 N N . TRP A 1 77 ? 14.121 -3.389 -1.806 1.00 57.16 77 TRP A N 1
ATOM 598 C CA . TRP A 1 77 ? 15.083 -2.446 -1.201 1.00 57.16 77 TRP A CA 1
ATOM 599 C C . TRP A 1 77 ? 16.258 -3.133 -0.471 1.00 57.16 77 TRP A C 1
ATOM 601 O O . TRP A 1 77 ? 17.228 -2.490 -0.078 1.00 57.16 77 TRP A O 1
ATOM 611 N N . ASP A 1 78 ? 16.252 -4.457 -0.354 1.00 48.72 78 ASP A N 1
ATOM 612 C CA . ASP A 1 78 ? 17.294 -5.251 0.317 1.00 48.72 78 ASP A CA 1
ATOM 613 C C . ASP A 1 78 ? 18.701 -5.060 -0.295 1.00 48.72 78 ASP A C 1
ATOM 615 O O . ASP A 1 78 ? 19.714 -5.365 0.333 1.00 48.72 78 ASP A O 1
ATOM 619 N N . ILE A 1 79 ? 18.783 -4.508 -1.512 1.00 53.16 79 ILE A N 1
ATOM 620 C CA . ILE A 1 79 ? 20.028 -4.228 -2.241 1.00 53.16 79 ILE A CA 1
ATOM 621 C C . ILE A 1 79 ? 20.725 -2.944 -1.728 1.00 53.16 79 ILE A C 1
ATOM 623 O O . ILE A 1 79 ? 21.915 -2.749 -1.975 1.00 53.16 79 ILE A O 1
ATOM 627 N N . ILE A 1 80 ? 20.044 -2.072 -0.965 1.00 42.75 80 ILE A N 1
ATOM 628 C CA . ILE A 1 80 ? 20.610 -0.801 -0.472 1.00 42.75 80 ILE A CA 1
ATOM 629 C C . ILE A 1 80 ? 20.285 -0.580 1.012 1.00 42.75 80 ILE A C 1
ATOM 631 O O . ILE A 1 80 ? 19.405 0.204 1.347 1.00 42.75 80 ILE A O 1
ATOM 635 N N . GLY A 1 81 ? 21.046 -1.225 1.903 1.00 44.25 81 GLY A N 1
ATOM 636 C CA . GLY A 1 81 ? 21.524 -0.720 3.209 1.00 44.25 81 GLY A CA 1
ATOM 637 C C . GLY A 1 81 ? 20.637 0.150 4.126 1.00 44.25 81 GLY A C 1
ATOM 638 O O . GLY A 1 81 ? 21.196 0.870 4.955 1.00 44.25 81 GLY A O 1
ATOM 639 N N . ARG A 1 82 ? 19.302 0.152 4.017 1.00 47.94 82 ARG A N 1
ATOM 640 C CA . ARG A 1 82 ? 18.400 0.979 4.839 1.00 47.94 82 ARG A CA 1
ATOM 641 C C . ARG A 1 82 ? 17.135 0.198 5.230 1.00 47.94 82 ARG A C 1
ATOM 643 O O . ARG A 1 82 ? 16.306 -0.066 4.372 1.00 47.94 82 ARG A O 1
ATOM 650 N N . PRO A 1 83 ? 16.943 -0.135 6.517 1.00 49.22 83 PRO A N 1
ATOM 651 C CA . PRO A 1 83 ? 15.893 -1.046 6.980 1.00 49.22 83 PRO A CA 1
ATOM 652 C C . PRO A 1 83 ? 14.550 -0.340 7.252 1.00 49.22 83 PRO A C 1
ATOM 654 O O . PRO A 1 83 ? 14.035 -0.399 8.362 1.00 49.22 83 PRO A O 1
ATOM 657 N N . GLN A 1 84 ? 13.978 0.387 6.288 1.00 57.44 84 GLN A N 1
ATOM 658 C CA . GLN A 1 84 ? 12.659 1.025 6.472 1.00 57.44 84 GLN A CA 1
ATOM 659 C C . GLN A 1 84 ? 11.743 0.758 5.273 1.00 57.44 84 GLN A C 1
ATOM 661 O O . GLN A 1 84 ? 11.233 1.689 4.659 1.00 57.44 84 GLN A O 1
ATOM 666 N N . ASN A 1 85 ? 11.545 -0.522 4.945 1.00 71.62 85 ASN A N 1
ATOM 667 C CA . ASN A 1 85 ? 10.746 -0.967 3.791 1.00 71.62 85 ASN A CA 1
ATOM 668 C C . ASN A 1 85 ? 9.240 -0.942 4.062 1.00 71.62 85 ASN A C 1
ATOM 670 O O . ASN A 1 85 ? 8.463 -1.295 3.182 1.00 71.62 85 ASN A O 1
ATOM 674 N N . MET A 1 86 ? 8.837 -0.577 5.281 1.00 82.94 86 MET A N 1
ATOM 675 C CA . MET A 1 86 ? 7.463 -0.689 5.728 1.00 82.94 86 MET A CA 1
ATOM 676 C C . MET A 1 86 ? 7.095 0.448 6.668 1.00 82.94 86 MET A C 1
ATOM 678 O O . MET A 1 86 ? 7.796 0.735 7.642 1.00 82.94 86 MET A O 1
ATOM 682 N N . TRP A 1 87 ? 5.986 1.109 6.373 1.00 88.56 87 TRP A N 1
ATOM 683 C CA . TRP A 1 87 ? 5.414 2.122 7.247 1.00 88.56 87 TRP A CA 1
ATOM 684 C C . TRP A 1 87 ? 3.907 2.163 7.078 1.00 88.56 87 TRP A C 1
ATOM 686 O O . TRP A 1 87 ? 3.364 1.799 6.039 1.00 88.56 87 TRP A O 1
ATOM 696 N N . VAL A 1 88 ? 3.228 2.631 8.119 1.00 90.75 88 VAL A N 1
ATOM 697 C CA . VAL A 1 88 ? 1.782 2.810 8.101 1.00 90.75 88 VAL A CA 1
ATOM 698 C C . VAL A 1 88 ? 1.436 4.254 8.432 1.00 90.75 88 VAL A C 1
ATOM 700 O O . VAL A 1 88 ? 1.979 4.835 9.374 1.00 90.75 88 VAL A O 1
ATOM 703 N N . ASN A 1 89 ? 0.541 4.849 7.650 1.00 88.31 89 ASN A N 1
ATOM 704 C CA . ASN A 1 89 ? 0.064 6.210 7.861 1.00 88.31 89 ASN A CA 1
ATOM 705 C C . ASN A 1 89 ? -1.408 6.212 8.265 1.00 88.31 89 ASN A C 1
ATOM 707 O O . ASN A 1 89 ? -2.281 5.786 7.508 1.00 88.31 89 ASN A O 1
ATOM 711 N N . SER A 1 90 ? -1.658 6.719 9.470 1.00 87.56 90 SER A N 1
ATOM 712 C CA . SER A 1 90 ? -2.961 7.168 9.951 1.00 87.56 90 SER A CA 1
ATOM 713 C C . SER A 1 90 ? -2.778 7.953 11.250 1.00 87.56 90 SER A C 1
ATOM 715 O O . SER A 1 90 ? -1.922 7.617 12.074 1.00 87.56 90 SER A O 1
ATOM 717 N N . ALA A 1 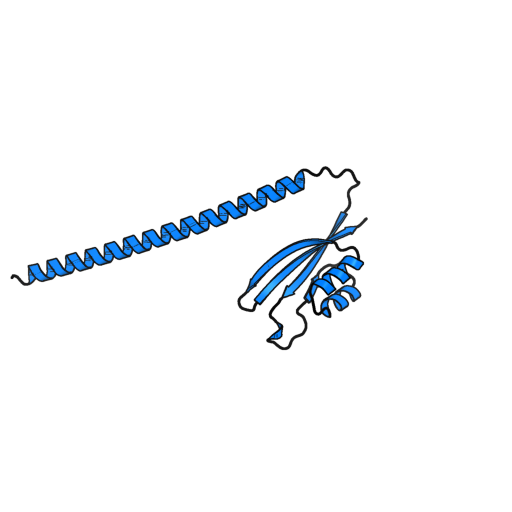91 ? -3.624 8.959 11.473 1.00 87.94 91 ALA A N 1
ATOM 718 C CA . ALA A 1 91 ? -3.727 9.638 12.768 1.00 87.94 91 ALA A CA 1
ATOM 719 C C . ALA A 1 91 ? -4.352 8.741 13.856 1.00 87.94 91 ALA A C 1
ATOM 721 O O . ALA A 1 91 ? -4.203 9.016 15.040 1.00 87.94 91 ALA A O 1
ATOM 722 N N . TYR A 1 92 ? -5.034 7.663 13.454 1.00 89.75 92 TYR A N 1
ATOM 723 C CA . TYR A 1 92 ? -5.748 6.740 14.343 1.00 89.75 92 TYR A CA 1
ATOM 724 C C . TYR A 1 92 ? -4.942 5.484 14.698 1.00 89.75 92 TYR A C 1
ATOM 726 O O . TYR A 1 92 ? -5.466 4.581 15.349 1.00 89.75 92 TYR A O 1
ATOM 734 N N . ILE A 1 93 ? -3.686 5.409 14.252 1.00 92.50 93 ILE A N 1
ATOM 735 C CA . ILE A 1 93 ? -2.746 4.351 14.623 1.00 92.50 93 ILE A CA 1
ATOM 736 C C . ILE A 1 93 ? -1.797 4.906 15.681 1.00 92.50 93 ILE A C 1
ATOM 738 O O . ILE A 1 93 ? -1.211 5.975 15.482 1.00 92.50 93 ILE A O 1
ATOM 742 N N . SER A 1 94 ? -1.642 4.167 16.781 1.00 92.25 94 SER A N 1
ATOM 743 C CA . SER A 1 94 ? -0.728 4.513 17.868 1.00 92.25 94 SER A CA 1
ATOM 744 C C . SER A 1 94 ? 0.724 4.548 17.386 1.00 92.25 94 SER A C 1
ATOM 746 O O . SER A 1 94 ? 1.120 3.829 16.464 1.00 92.25 94 SER A O 1
ATOM 748 N N . ASP A 1 95 ? 1.549 5.375 18.020 1.00 92.94 95 ASP A N 1
ATOM 749 C CA . ASP A 1 95 ? 2.966 5.451 17.658 1.00 92.94 95 ASP A CA 1
ATOM 750 C C . ASP A 1 95 ? 3.713 4.149 17.987 1.00 92.94 95 ASP A C 1
ATOM 752 O O . ASP A 1 95 ? 4.634 3.765 17.266 1.00 92.94 95 ASP A O 1
ATOM 756 N N . GLU A 1 96 ? 3.250 3.411 18.999 1.00 94.00 96 GLU A N 1
ATOM 757 C CA . GLU A 1 96 ? 3.716 2.058 19.319 1.00 94.00 96 GLU A CA 1
ATOM 758 C C . GLU A 1 96 ? 3.458 1.079 18.165 1.00 94.00 96 GLU A C 1
ATOM 760 O O . GLU A 1 96 ? 4.369 0.356 17.753 1.00 94.00 96 GLU A O 1
ATOM 765 N N . LEU A 1 97 ? 2.252 1.085 17.583 1.00 94.00 97 LEU A N 1
ATOM 766 C CA . LEU A 1 97 ? 1.922 0.218 16.451 1.00 94.00 97 LEU A CA 1
ATOM 767 C C . LEU A 1 97 ? 2.679 0.630 15.185 1.00 94.00 97 LEU A C 1
ATOM 769 O O . LEU A 1 97 ? 3.169 -0.239 14.465 1.00 94.00 97 LEU A O 1
ATOM 773 N N . LYS A 1 98 ? 2.855 1.935 14.933 1.00 92.50 98 LYS A N 1
ATOM 774 C CA . LYS A 1 98 ? 3.713 2.420 13.834 1.00 92.50 98 LYS A CA 1
ATOM 775 C C . LYS A 1 98 ? 5.148 1.926 13.993 1.00 92.50 98 LYS A C 1
ATOM 777 O O . LYS A 1 98 ? 5.743 1.463 13.022 1.00 92.50 98 LYS A O 1
ATOM 782 N N . ALA A 1 99 ? 5.700 2.002 15.205 1.00 91.25 99 ALA A N 1
ATOM 783 C CA . ALA A 1 99 ? 7.038 1.504 15.503 1.00 91.25 99 ALA A CA 1
ATOM 784 C C . ALA A 1 99 ? 7.131 -0.018 15.324 1.00 91.25 99 ALA A C 1
ATOM 786 O O . ALA A 1 99 ? 8.113 -0.508 14.771 1.00 91.25 99 ALA A O 1
ATOM 787 N N . LYS A 1 100 ? 6.099 -0.765 15.730 1.00 90.88 100 LYS A N 1
ATOM 788 C CA . LYS A 1 100 ? 6.016 -2.214 15.521 1.00 90.88 100 LYS A CA 1
ATOM 789 C C . LYS A 1 100 ? 6.006 -2.573 14.034 1.00 90.88 100 LYS A C 1
ATOM 791 O O . LYS A 1 100 ? 6.847 -3.358 13.615 1.00 90.88 100 LYS A O 1
ATOM 796 N N . VAL A 1 101 ? 5.123 -1.955 13.245 1.00 90.50 101 VAL A N 1
ATOM 797 C CA . VAL A 1 101 ? 5.019 -2.160 11.787 1.00 90.50 101 VAL A CA 1
ATOM 798 C C . VAL A 1 101 ? 6.344 -1.866 11.090 1.00 90.50 101 VAL A C 1
ATOM 800 O O . VAL A 1 101 ? 6.780 -2.631 10.239 1.00 90.50 101 VAL A O 1
ATOM 803 N N . LYS A 1 102 ? 7.024 -0.789 11.485 1.00 87.81 102 LYS A N 1
ATOM 804 C CA . LYS A 1 102 ? 8.320 -0.408 10.915 1.00 87.81 102 LYS A CA 1
ATOM 805 C C . LYS A 1 102 ? 9.416 -1.462 11.115 1.00 87.81 102 LYS A C 1
ATOM 807 O O . LYS A 1 102 ? 10.367 -1.499 10.342 1.00 87.81 102 LYS A O 1
ATOM 812 N N . ASN A 1 103 ? 9.289 -2.290 12.150 1.00 84.94 103 ASN A N 1
ATOM 813 C CA . ASN A 1 103 ? 10.233 -3.355 12.481 1.00 84.94 103 ASN A CA 1
ATOM 814 C C . ASN A 1 103 ? 9.790 -4.737 11.964 1.00 84.94 103 ASN A C 1
ATOM 816 O O . ASN A 1 103 ? 10.493 -5.720 12.203 1.00 84.94 103 ASN A O 1
ATOM 820 N N . CYS A 1 104 ? 8.640 -4.840 11.289 1.00 84.62 104 CYS A N 1
ATOM 821 C CA . CYS A 1 104 ? 8.211 -6.080 10.653 1.00 84.62 104 CYS A CA 1
ATOM 822 C C . CYS A 1 104 ? 9.119 -6.411 9.465 1.00 84.62 104 CYS A C 1
ATOM 824 O O . CYS A 1 104 ? 9.515 -5.532 8.699 1.00 84.62 104 CYS A O 1
ATOM 826 N N . LYS A 1 105 ? 9.440 -7.699 9.322 1.00 77.00 105 LYS A N 1
ATOM 827 C CA . LYS A 1 105 ? 10.235 -8.203 8.200 1.00 77.00 105 LYS A CA 1
ATOM 828 C C . LYS A 1 105 ? 9.366 -8.453 6.971 1.00 77.00 105 LYS A C 1
ATOM 830 O O . LYS A 1 105 ? 9.763 -8.099 5.867 1.00 77.00 105 LYS A O 1
ATOM 835 N N . ASP A 1 106 ? 8.185 -9.020 7.196 1.00 80.81 106 ASP A N 1
ATOM 836 C CA . ASP A 1 106 ? 7.265 -9.455 6.155 1.00 80.81 106 ASP A CA 1
ATOM 837 C C . ASP A 1 106 ? 5.924 -8.716 6.282 1.00 80.81 106 ASP A C 1
ATOM 839 O O . ASP A 1 106 ? 5.479 -8.370 7.381 1.00 80.81 106 ASP A O 1
ATOM 843 N N . THR A 1 107 ? 5.270 -8.453 5.149 1.00 86.31 107 THR A N 1
ATOM 844 C CA . THR A 1 107 ? 3.999 -7.707 5.096 1.00 86.31 107 THR A CA 1
ATOM 845 C C . THR A 1 107 ? 2.895 -8.395 5.894 1.00 86.31 107 THR A C 1
ATOM 847 O O . THR A 1 107 ? 2.097 -7.722 6.546 1.00 86.31 107 THR A O 1
ATOM 850 N N . ASP A 1 108 ? 2.889 -9.729 5.912 1.00 89.12 108 ASP A N 1
ATOM 851 C CA . ASP A 1 108 ? 1.931 -10.526 6.678 1.00 89.12 108 ASP A CA 1
ATOM 852 C C . ASP A 1 108 ? 2.031 -10.243 8.183 1.00 89.12 108 ASP A C 1
ATOM 854 O O . ASP A 1 108 ? 1.008 -10.111 8.853 1.00 89.12 108 ASP A O 1
ATOM 858 N N . ASP A 1 109 ? 3.240 -10.053 8.722 1.00 89.44 109 ASP A N 1
ATOM 859 C CA . ASP A 1 109 ? 3.433 -9.729 10.140 1.00 89.44 109 ASP A CA 1
ATOM 860 C C . ASP A 1 109 ? 2.854 -8.355 10.491 1.00 89.44 109 ASP A C 1
ATOM 862 O O . ASP A 1 109 ? 2.230 -8.183 11.545 1.00 89.44 109 ASP A O 1
ATOM 866 N N . ALA A 1 110 ? 3.018 -7.374 9.602 1.00 91.69 110 ALA A N 1
ATOM 867 C CA . ALA A 1 110 ? 2.450 -6.046 9.796 1.00 91.69 110 ALA A CA 1
ATOM 868 C C . ALA A 1 110 ? 0.928 -6.042 9.660 1.00 91.69 110 ALA A C 1
ATOM 870 O O . ALA A 1 110 ? 0.246 -5.428 10.484 1.00 91.69 110 ALA A O 1
ATOM 871 N N . LEU A 1 111 ? 0.380 -6.756 8.674 1.00 93.62 111 LEU A N 1
ATOM 872 C CA . LEU A 1 111 ? -1.064 -6.919 8.516 1.00 93.62 111 LEU A CA 1
ATOM 873 C C . LEU A 1 111 ? -1.676 -7.647 9.716 1.00 93.62 111 LEU A C 1
ATOM 875 O O . LEU A 1 111 ? -2.723 -7.226 10.202 1.00 93.62 111 LEU A O 1
ATOM 879 N N . ASN A 1 112 ? -1.004 -8.665 10.255 1.00 95.62 112 ASN A N 1
ATOM 880 C CA . ASN A 1 112 ? -1.429 -9.356 11.472 1.00 95.62 112 ASN A CA 1
ATOM 881 C C . ASN A 1 112 ? -1.398 -8.428 12.696 1.00 95.62 112 ASN A C 1
ATOM 883 O O . ASN A 1 112 ? -2.335 -8.429 13.495 1.00 95.62 112 ASN A O 1
ATOM 887 N N . ALA A 1 113 ? -0.355 -7.603 12.841 1.00 94.25 113 ALA A N 1
ATOM 888 C CA . ALA A 1 113 ? -0.269 -6.625 13.924 1.00 94.25 113 ALA A CA 1
ATOM 889 C C . ALA A 1 113 ? -1.382 -5.566 13.842 1.00 94.25 113 ALA A C 1
ATOM 891 O O . ALA A 1 113 ? -1.989 -5.239 14.860 1.00 94.25 113 ALA A O 1
ATOM 892 N N . LEU A 1 114 ? -1.677 -5.068 12.639 1.00 95.44 114 LEU A N 1
ATOM 893 C CA . LEU A 1 114 ? -2.773 -4.132 12.381 1.00 95.44 114 LEU A CA 1
ATOM 894 C C . LEU A 1 114 ? -4.142 -4.797 12.615 1.00 95.44 114 LEU A C 1
ATOM 896 O O . LEU A 1 114 ? -5.015 -4.215 13.261 1.00 95.44 114 LEU A O 1
ATOM 900 N N . GLY A 1 115 ? -4.313 -6.035 12.154 1.00 95.69 115 GLY A N 1
ATOM 901 C CA . GLY A 1 115 ? -5.523 -6.834 12.342 1.00 95.69 115 GLY A CA 1
ATOM 902 C C . GLY A 1 115 ? -5.839 -7.110 13.809 1.00 95.69 115 GLY A C 1
ATOM 903 O O . GLY A 1 115 ? -6.997 -7.016 14.214 1.00 95.69 115 GLY A O 1
ATOM 904 N N . ALA A 1 116 ? -4.816 -7.346 14.637 1.00 95.19 116 ALA A N 1
ATOM 905 C CA . ALA A 1 116 ? -4.972 -7.494 16.085 1.00 95.19 116 ALA A CA 1
ATOM 906 C C . ALA A 1 116 ? -5.548 -6.233 16.759 1.00 95.19 116 ALA A C 1
ATOM 908 O O . ALA A 1 116 ? -6.191 -6.329 17.802 1.00 95.19 116 ALA A O 1
ATOM 909 N N . GLU A 1 117 ? -5.375 -5.060 16.145 1.00 94.06 117 GLU A N 1
ATOM 910 C CA . GLU A 1 117 ? -5.975 -3.798 16.585 1.00 94.06 117 GLU A CA 1
ATOM 911 C C . GLU A 1 117 ? -7.295 -3.458 15.870 1.00 94.06 117 GLU A C 1
ATOM 913 O O . GLU A 1 117 ? -7.812 -2.346 16.012 1.00 94.06 117 GLU A O 1
ATOM 918 N N . GLY A 1 118 ? -7.875 -4.397 15.122 1.00 94.12 118 GLY A N 1
ATOM 919 C CA . GLY A 1 118 ? -9.166 -4.237 14.452 1.00 94.12 118 GLY A CA 1
ATOM 920 C C . GLY A 1 118 ? -9.107 -3.486 13.121 1.00 94.12 118 GLY A C 1
ATOM 921 O O . GLY A 1 118 ? -10.133 -2.976 12.671 1.00 94.12 118 GLY A O 1
ATOM 922 N N . TRP A 1 119 ? -7.927 -3.380 12.505 1.00 95.62 119 TRP A N 1
ATOM 923 C CA . TRP A 1 119 ? -7.804 -2.900 11.130 1.00 95.62 119 TRP A CA 1
ATOM 924 C C . TRP A 1 119 ? -8.091 -4.025 10.136 1.00 95.62 119 TRP A C 1
ATOM 926 O O . TRP A 1 119 ? -7.543 -5.118 10.225 1.00 95.62 119 TRP A O 1
ATOM 936 N N . GLU A 1 120 ? -8.929 -3.739 9.152 1.00 94.88 120 GLU A N 1
ATOM 937 C CA . GLU A 1 120 ? -9.339 -4.664 8.103 1.00 94.88 120 GLU A CA 1
ATOM 938 C C . GLU A 1 120 ? -8.718 -4.241 6.772 1.00 94.88 120 GLU A C 1
ATOM 940 O O . GLU A 1 120 ? -8.861 -3.086 6.362 1.00 94.88 120 GLU A O 1
ATOM 945 N N . LEU A 1 121 ? -8.071 -5.176 6.073 1.00 94.50 121 LEU A N 1
ATOM 946 C CA . LEU A 1 121 ? -7.585 -4.951 4.714 1.00 94.50 121 LEU A CA 1
ATOM 947 C C . LEU A 1 121 ? -8.772 -4.812 3.748 1.00 94.50 121 LEU A C 1
ATOM 949 O O . LEU A 1 121 ? -9.661 -5.662 3.706 1.00 94.50 121 LEU A O 1
ATOM 953 N N . VAL A 1 122 ? -8.779 -3.738 2.963 1.00 94.69 122 VAL A N 1
ATOM 954 C CA . VAL A 1 122 ? -9.842 -3.418 1.999 1.00 94.69 122 VAL A CA 1
ATOM 955 C C . VAL A 1 122 ? -9.395 -3.700 0.575 1.00 94.69 122 VAL A C 1
ATOM 957 O O . VAL A 1 122 ? -10.151 -4.263 -0.212 1.00 94.69 122 VAL A O 1
ATOM 960 N N . SER A 1 123 ? -8.184 -3.267 0.233 1.00 91.44 123 SER A N 1
ATOM 961 C CA . SER A 1 123 ? -7.644 -3.356 -1.118 1.00 91.44 123 SER A CA 1
ATOM 962 C C . SER A 1 123 ? -6.126 -3.313 -1.080 1.00 91.44 123 SER A C 1
ATOM 964 O O . SER A 1 123 ? -5.539 -2.754 -0.153 1.00 91.44 123 SER A O 1
ATOM 966 N N . VAL A 1 124 ? -5.513 -3.850 -2.129 1.00 91.56 124 VAL A N 1
ATOM 967 C CA . VAL A 1 124 ? -4.078 -3.747 -2.387 1.00 91.56 124 VAL A CA 1
ATOM 968 C C . VAL A 1 124 ? -3.898 -3.183 -3.787 1.00 91.56 124 VAL A C 1
ATOM 970 O O . VAL A 1 124 ? -4.534 -3.658 -4.728 1.00 91.56 124 VAL A O 1
ATOM 973 N N . ILE A 1 125 ? -3.069 -2.155 -3.913 1.00 89.75 125 ILE A N 1
ATOM 974 C CA . ILE A 1 125 ? -2.595 -1.646 -5.200 1.00 89.75 125 ILE A CA 1
ATOM 975 C C . ILE A 1 125 ? -1.102 -1.916 -5.259 1.00 89.75 125 ILE A C 1
ATOM 977 O O . ILE A 1 125 ? -0.407 -1.746 -4.262 1.00 89.75 125 ILE A O 1
ATOM 981 N N . ASN A 1 126 ? -0.615 -2.355 -6.412 1.00 88.44 126 ASN A N 1
ATOM 982 C CA . ASN A 1 126 ? 0.806 -2.537 -6.623 1.00 88.44 126 ASN A CA 1
ATOM 983 C C . ASN A 1 126 ? 1.262 -1.864 -7.914 1.00 88.44 126 ASN A C 1
ATOM 985 O O . ASN A 1 126 ? 0.595 -1.946 -8.948 1.00 88.44 126 ASN A O 1
ATOM 989 N N . GLU A 1 127 ? 2.425 -1.231 -7.851 1.00 85.12 127 GLU A N 1
ATOM 990 C CA . GLU A 1 127 ? 3.065 -0.583 -8.988 1.00 85.12 127 GLU A CA 1
ATOM 991 C C . GLU A 1 127 ? 4.472 -1.140 -9.162 1.00 85.12 127 GLU A C 1
ATOM 993 O O . GLU A 1 127 ? 5.239 -1.269 -8.209 1.00 85.12 127 GLU A O 1
ATOM 998 N N . ARG A 1 128 ? 4.819 -1.492 -10.403 1.00 82.75 128 ARG A N 1
ATOM 999 C CA . ARG A 1 128 ? 6.170 -1.939 -10.724 1.00 82.75 128 ARG A CA 1
ATOM 1000 C C . ARG A 1 128 ? 7.032 -0.747 -11.108 1.00 82.75 128 ARG A C 1
ATOM 1002 O O . ARG A 1 128 ? 6.796 -0.115 -12.135 1.00 82.75 128 ARG A O 1
ATOM 1009 N N . THR A 1 129 ? 8.064 -0.501 -10.319 1.00 78.88 129 THR A N 1
ATOM 1010 C CA . THR A 1 129 ? 9.063 0.541 -10.530 1.00 78.88 129 THR A CA 1
ATOM 1011 C C . THR A 1 129 ? 10.353 -0.060 -11.098 1.00 78.88 129 THR A C 1
ATOM 1013 O O . THR A 1 129 ? 10.505 -1.277 -11.245 1.00 78.88 129 THR A O 1
ATOM 1016 N N . ALA A 1 130 ? 11.314 0.794 -11.459 1.00 77.12 130 ALA A N 1
ATOM 1017 C CA . ALA A 1 130 ? 12.637 0.335 -11.886 1.00 77.12 130 ALA A CA 1
ATOM 1018 C C . ALA A 1 130 ? 13.431 -0.331 -10.742 1.00 77.12 130 ALA A C 1
ATOM 1020 O O . ALA A 1 130 ? 14.332 -1.123 -11.012 1.00 77.12 130 ALA A O 1
ATOM 1021 N N . SER A 1 131 ? 13.102 -0.002 -9.489 1.00 72.56 131 SER A N 1
ATOM 1022 C CA . SER A 1 131 ? 13.769 -0.478 -8.274 1.00 72.56 131 SER A CA 1
ATOM 1023 C C . SER A 1 131 ? 13.076 -1.665 -7.606 1.00 72.56 131 SER A C 1
ATOM 1025 O O . SER A 1 131 ? 13.650 -2.217 -6.674 1.00 72.56 131 SER A O 1
ATOM 1027 N N . GLY A 1 132 ? 11.876 -2.051 -8.049 1.00 79.06 132 GLY A N 1
ATOM 1028 C CA . GLY A 1 132 ? 11.115 -3.182 -7.516 1.00 79.06 132 GLY A CA 1
ATOM 1029 C C . GLY A 1 132 ? 9.614 -3.021 -7.714 1.00 79.06 132 GLY A C 1
ATOM 1030 O O . GLY A 1 132 ? 9.163 -2.461 -8.711 1.00 79.06 132 GLY A O 1
ATOM 1031 N N . THR A 1 133 ? 8.837 -3.532 -6.773 1.00 83.88 133 THR A N 1
ATOM 1032 C CA . THR A 1 133 ? 7.386 -3.391 -6.707 1.00 83.88 133 THR A CA 1
ATOM 1033 C C . THR A 1 133 ? 7.011 -2.703 -5.403 1.00 83.88 133 THR A C 1
ATOM 1035 O O . THR A 1 133 ? 7.415 -3.124 -4.315 1.00 83.88 133 THR A O 1
ATOM 1038 N N . GLU A 1 134 ? 6.214 -1.654 -5.531 1.00 85.81 134 GLU A N 1
ATOM 1039 C CA . GLU A 1 134 ? 5.578 -0.947 -4.427 1.00 85.81 134 GLU A CA 1
ATOM 1040 C C . GLU A 1 134 ? 4.190 -1.529 -4.191 1.00 85.81 134 GLU A C 1
ATOM 1042 O O . GLU A 1 134 ? 3.488 -1.867 -5.146 1.00 85.81 134 GLU A O 1
ATOM 1047 N N . TYR A 1 135 ? 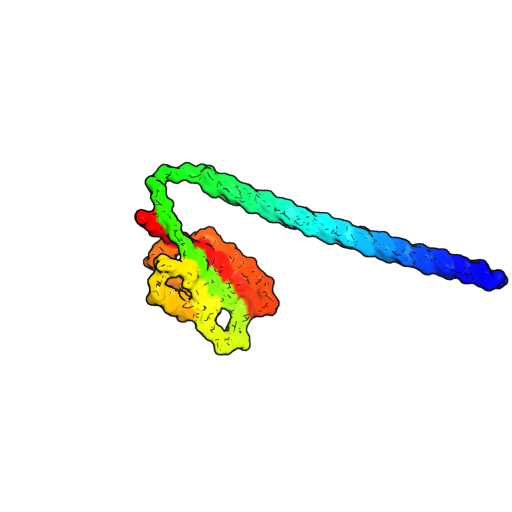3.802 -1.650 -2.925 1.00 88.56 135 TYR A N 1
ATOM 1048 C CA . TYR A 1 135 ? 2.520 -2.187 -2.497 1.00 88.56 135 TYR A CA 1
ATOM 1049 C C . TYR A 1 135 ? 1.858 -1.244 -1.495 1.00 88.56 135 TYR A C 1
ATOM 1051 O O . TYR A 1 135 ? 2.354 -1.037 -0.386 1.00 88.56 135 TYR A O 1
ATOM 1059 N N . ASP A 1 136 ? 0.678 -0.771 -1.869 1.00 90.94 136 ASP A N 1
ATOM 1060 C CA . ASP A 1 136 ? -0.197 0.079 -1.078 1.00 90.94 136 ASP A CA 1
ATOM 1061 C C . ASP A 1 136 ? -1.379 -0.742 -0.552 1.00 90.94 136 ASP A C 1
ATOM 1063 O O . ASP A 1 136 ? -2.312 -1.084 -1.287 1.00 90.94 136 ASP A O 1
ATOM 1067 N N . HIS A 1 137 ? -1.345 -1.066 0.740 1.00 92.69 137 HIS A N 1
ATOM 1068 C CA . HIS A 1 137 ? -2.393 -1.811 1.431 1.00 92.69 137 HIS A CA 1
ATOM 1069 C C . HIS A 1 137 ? -3.336 -0.837 2.136 1.00 92.69 137 HIS A C 1
ATOM 1071 O O . HIS A 1 137 ? -2.990 -0.214 3.145 1.00 92.69 137 HIS A O 1
ATOM 1077 N N . TYR A 1 138 ? -4.553 -0.718 1.617 1.00 94.31 138 TYR A N 1
ATOM 1078 C CA . TYR A 1 138 ? -5.581 0.149 2.177 1.00 94.31 138 TYR A CA 1
ATOM 1079 C C . TYR A 1 138 ? -6.336 -0.579 3.277 1.00 94.31 138 TYR A C 1
ATOM 1081 O O . TYR A 1 138 ? -6.956 -1.616 3.032 1.00 94.31 138 TYR A O 1
ATOM 1089 N N . LEU A 1 139 ? -6.324 -0.009 4.478 1.00 96.06 139 LEU A N 1
ATOM 1090 C CA . LEU A 1 139 ? -6.992 -0.563 5.648 1.00 96.06 139 LEU A CA 1
ATOM 1091 C C . LEU A 1 139 ? -8.131 0.344 6.106 1.00 96.06 139 LEU A C 1
ATOM 1093 O O . LEU A 1 139 ? -8.085 1.565 5.932 1.00 96.06 139 LEU A O 1
ATOM 1097 N N . LYS A 1 140 ? -9.128 -0.249 6.757 1.00 95.62 140 LYS A N 1
ATOM 1098 C CA . LYS A 1 140 ? -10.189 0.472 7.466 1.00 95.62 140 LYS A CA 1
ATOM 1099 C C . LYS A 1 140 ? -10.364 -0.067 8.879 1.00 95.62 140 LYS A C 1
ATOM 1101 O O . LYS A 1 140 ? -10.119 -1.240 9.126 1.00 95.62 140 LYS A O 1
ATOM 1106 N N . LYS A 1 141 ? -10.862 0.758 9.790 1.00 94.56 141 LYS A N 1
ATOM 1107 C CA . LYS A 1 141 ? -11.276 0.346 11.135 1.00 94.56 141 LYS A CA 1
ATOM 1108 C C . LYS A 1 141 ? -12.590 1.030 11.482 1.00 94.56 141 LYS A C 1
ATOM 1110 O O . LYS A 1 141 ? -12.755 2.222 11.222 1.00 94.56 141 LYS A O 1
ATOM 1115 N N . ALA A 1 142 ? -13.542 0.273 12.021 1.00 91.12 142 ALA A N 1
ATOM 1116 C CA . ALA A 1 142 ? -14.801 0.842 12.487 1.00 91.12 142 ALA A CA 1
ATOM 1117 C C . ALA A 1 142 ? -14.551 1.722 13.722 1.00 91.12 142 ALA A C 1
ATOM 1119 O O . ALA A 1 142 ? -13.814 1.333 14.629 1.00 91.12 142 ALA A O 1
ATOM 1120 N N . VAL A 1 143 ? -15.178 2.894 13.756 1.00 86.75 143 VAL A N 1
ATOM 1121 C CA . VAL A 1 143 ? -15.192 3.799 14.909 1.00 86.75 143 VAL A CA 1
ATOM 1122 C C . VAL A 1 143 ? -16.636 4.126 15.275 1.00 86.75 143 VAL A C 1
ATOM 1124 O O . VAL A 1 143 ? -17.512 4.165 14.406 1.00 86.75 143 VAL A O 1
ATOM 1127 N N . ASN A 1 144 ? -16.869 4.323 16.572 1.00 75.56 144 ASN A N 1
ATOM 1128 C CA . ASN A 1 144 ? -18.167 4.736 17.108 1.00 75.56 144 ASN A CA 1
ATOM 1129 C C . ASN A 1 144 ? -18.372 6.247 16.924 1.00 75.56 144 ASN A C 1
ATOM 1131 O O . ASN A 1 144 ? -17.399 7.004 17.140 1.00 75.56 144 ASN A O 1
#